Protein AF-A0A951UP94-F1 (afdb_monomer)

Organism: NCBI:txid904376

Structure (mmCIF, N/CA/C/O backbone):
data_AF-A0A951UP94-F1
#
_entry.id   AF-A0A951UP94-F1
#
loop_
_atom_site.group_PDB
_atom_site.id
_atom_site.type_symbol
_atom_site.label_atom_id
_atom_site.label_alt_id
_atom_site.label_comp_id
_atom_site.label_asym_id
_atom_site.label_entity_id
_atom_site.label_seq_id
_atom_site.pdbx_PDB_ins_code
_atom_site.Cartn_x
_atom_site.Cartn_y
_atom_site.Cartn_z
_atom_site.occupancy
_atom_site.B_iso_or_equiv
_atom_site.auth_seq_id
_atom_site.auth_comp_id
_atom_site.auth_asym_id
_atom_site.auth_atom_id
_atom_site.pdbx_PDB_model_num
ATOM 1 N N . MET A 1 1 ? -0.120 -4.584 27.293 1.00 45.03 1 MET A N 1
ATOM 2 C CA . MET A 1 1 ? 0.323 -5.373 26.124 1.00 45.03 1 MET A CA 1
ATOM 3 C C . MET A 1 1 ? -0.948 -5.695 25.356 1.00 45.03 1 MET A C 1
ATOM 5 O O . MET A 1 1 ? -1.682 -6.545 25.819 1.00 45.03 1 MET A O 1
ATOM 9 N N . THR A 1 2 ? -1.436 -4.953 24.370 1.00 37.81 2 THR A N 1
ATOM 10 C CA . THR A 1 2 ? -0.859 -4.251 23.204 1.00 37.81 2 THR A CA 1
ATOM 11 C C . THR A 1 2 ? -2.048 -3.390 22.716 1.00 37.81 2 THR A C 1
ATOM 13 O O . THR A 1 2 ? -3.171 -3.863 22.771 1.00 37.81 2 THR A O 1
ATOM 16 N N . ALA A 1 3 ? -1.995 -2.124 22.323 1.00 43.44 3 ALA A N 1
ATOM 17 C CA . ALA A 1 3 ? -1.169 -1.517 21.300 1.00 43.44 3 ALA A CA 1
ATOM 18 C C . ALA A 1 3 ? -1.463 -0.003 21.320 1.00 43.44 3 ALA A C 1
ATOM 20 O O . ALA A 1 3 ? -2.296 0.500 20.576 1.00 43.44 3 ALA A O 1
ATOM 21 N N . ARG A 1 4 ? -0.786 0.739 22.197 1.00 53.28 4 ARG A N 1
ATOM 22 C CA . ARG A 1 4 ? -0.686 2.200 22.083 1.00 53.28 4 ARG A CA 1
ATOM 23 C C . ARG A 1 4 ? 0.783 2.534 21.885 1.00 53.28 4 ARG A C 1
ATOM 25 O O . ARG A 1 4 ? 1.411 3.159 22.731 1.00 53.28 4 ARG A O 1
ATOM 32 N N . LYS A 1 5 ? 1.381 1.988 20.819 1.00 48.47 5 LYS A N 1
ATOM 33 C CA . LYS A 1 5 ? 2.746 2.366 20.463 1.00 48.47 5 LYS A CA 1
ATOM 34 C C . LYS A 1 5 ? 2.659 3.685 19.712 1.00 48.47 5 LYS A C 1
ATOM 36 O O . LYS A 1 5 ? 2.406 3.729 18.517 1.00 48.47 5 LYS A O 1
ATOM 41 N N . GLN A 1 6 ? 2.769 4.728 20.523 1.00 42.66 6 GLN A N 1
ATOM 42 C CA . GLN A 1 6 ? 3.048 6.107 20.180 1.00 42.66 6 GLN A CA 1
ATOM 43 C C . GLN A 1 6 ? 3.915 6.228 18.919 1.00 42.66 6 GLN A C 1
ATOM 45 O O . GLN A 1 6 ? 4.922 5.533 18.776 1.00 42.66 6 GLN A O 1
ATOM 50 N N . MET A 1 7 ? 3.493 7.156 18.063 1.00 45.50 7 MET A N 1
ATOM 51 C CA . MET A 1 7 ? 4.145 7.693 16.869 1.00 45.50 7 MET A CA 1
ATOM 52 C C . MET A 1 7 ? 5.577 8.176 17.153 1.00 45.50 7 MET A C 1
ATOM 54 O O . MET A 1 7 ? 5.816 9.367 17.336 1.00 45.50 7 MET A O 1
ATOM 58 N N . ALA A 1 8 ? 6.535 7.259 17.212 1.00 41.84 8 ALA A N 1
ATOM 59 C CA . ALA A 1 8 ? 7.939 7.590 17.404 1.00 41.84 8 ALA A CA 1
ATOM 60 C C . ALA A 1 8 ? 8.808 6.672 16.550 1.00 41.84 8 ALA A C 1
ATOM 62 O O . ALA A 1 8 ? 9.279 5.639 17.021 1.00 41.84 8 ALA A O 1
ATOM 63 N N . LEU A 1 9 ? 9.012 7.065 15.295 1.00 44.88 9 LEU A N 1
ATOM 64 C CA . LEU A 1 9 ? 10.144 6.616 14.496 1.00 44.88 9 LEU A CA 1
ATOM 65 C C . LEU A 1 9 ? 10.643 7.807 13.670 1.00 44.88 9 LEU A C 1
ATOM 67 O O . LEU A 1 9 ? 10.199 8.072 12.548 1.00 44.88 9 LEU A O 1
ATOM 71 N N . GLU A 1 10 ? 11.549 8.556 14.295 1.00 38.97 10 GLU A N 1
ATOM 72 C CA . GLU A 1 10 ? 12.435 9.502 13.629 1.00 38.97 10 GLU A CA 1
ATOM 73 C C . GLU A 1 10 ? 13.219 8.740 12.547 1.00 38.97 10 GLU A C 1
ATOM 75 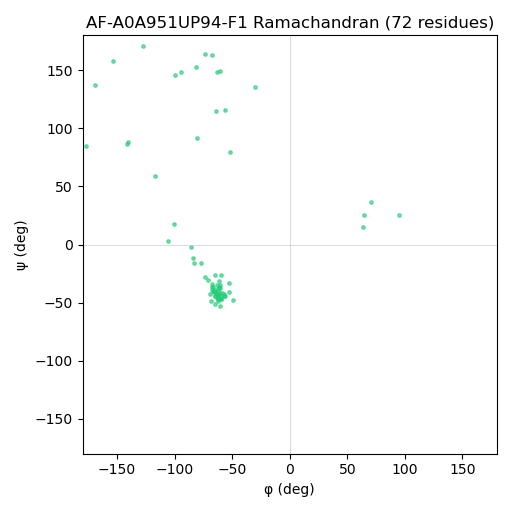O O . GLU A 1 10 ? 13.949 7.796 12.844 1.00 38.97 10 GLU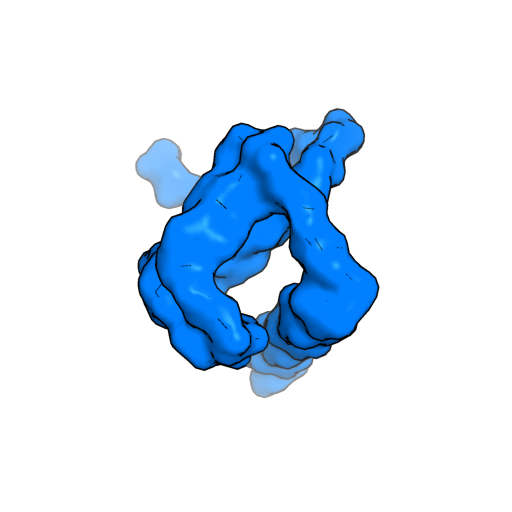 A O 1
ATOM 80 N N . GLY A 1 11 ? 13.002 9.106 11.278 1.00 52.72 11 GLY A N 1
ATOM 81 C CA . GLY A 1 11 ? 13.667 8.493 10.120 1.00 52.72 11 GLY A CA 1
ATOM 82 C C . GLY A 1 11 ? 12.910 7.358 9.414 1.00 52.72 11 GLY A C 1
ATOM 83 O O . GLY A 1 11 ? 13.544 6.518 8.782 1.00 52.72 11 GLY A O 1
ATOM 84 N N . THR A 1 12 ? 11.577 7.308 9.491 1.00 55.47 12 THR A N 1
ATOM 85 C CA . THR A 1 12 ? 10.760 6.247 8.867 1.00 55.47 12 THR A CA 1
ATOM 86 C C . THR A 1 12 ? 10.848 6.240 7.342 1.00 55.47 12 THR A C 1
ATOM 88 O O . THR A 1 12 ? 10.378 7.148 6.647 1.00 55.47 12 THR A O 1
ATOM 91 N N . GLU A 1 13 ? 11.412 5.167 6.792 1.00 82.25 13 GLU A N 1
ATOM 92 C CA . GLU A 1 13 ? 11.379 4.910 5.356 1.00 82.25 13 GLU A CA 1
ATOM 93 C C . GLU A 1 13 ? 9.936 4.776 4.859 1.00 82.25 13 GLU A C 1
ATOM 95 O O . GLU A 1 13 ? 9.042 4.300 5.558 1.00 82.25 13 GLU A O 1
ATOM 100 N N . ILE A 1 14 ? 9.701 5.162 3.603 1.00 90.19 14 ILE A N 1
ATOM 101 C CA . ILE A 1 14 ? 8.358 5.183 3.008 1.00 90.19 14 ILE A CA 1
ATOM 102 C C . ILE A 1 14 ? 7.603 3.847 3.139 1.00 90.19 14 ILE A C 1
ATOM 104 O O . ILE A 1 14 ? 6.387 3.841 3.313 1.00 90.19 14 ILE A O 1
ATOM 108 N N . GLY A 1 15 ? 8.319 2.720 3.110 1.00 93.38 15 GLY A N 1
ATOM 109 C CA . GLY A 1 15 ? 7.739 1.390 3.291 1.00 93.38 15 GLY A CA 1
ATOM 110 C C . GLY A 1 15 ? 7.082 1.181 4.654 1.00 93.38 15 GLY A C 1
ATOM 111 O O . GLY A 1 15 ? 6.012 0.579 4.737 1.00 93.38 15 GLY A O 1
ATOM 112 N N . GLU A 1 16 ? 7.678 1.721 5.716 1.00 93.31 16 GLU A N 1
ATOM 113 C CA . GLU A 1 16 ? 7.137 1.625 7.075 1.00 93.31 16 GLU A CA 1
ATOM 114 C C . GLU A 1 16 ? 5.864 2.460 7.203 1.00 93.31 16 GLU A C 1
ATOM 116 O O . GLU A 1 16 ? 4.850 1.954 7.674 1.00 93.31 16 GLU A O 1
ATOM 121 N N . ARG A 1 17 ? 5.855 3.675 6.643 1.00 92.94 17 ARG A N 1
ATOM 122 C CA . ARG A 1 17 ? 4.661 4.540 6.614 1.00 92.94 17 ARG A CA 1
ATOM 123 C C . ARG A 1 17 ? 3.488 3.899 5.867 1.00 92.94 17 ARG A C 1
ATOM 125 O O . ARG A 1 17 ? 2.338 4.038 6.276 1.00 92.94 17 ARG A O 1
ATOM 132 N N . ILE A 1 18 ? 3.763 3.181 4.776 1.00 95.12 18 ILE A N 1
ATOM 133 C CA . ILE A 1 18 ? 2.737 2.434 4.029 1.00 95.12 18 ILE A CA 1
ATOM 134 C C . ILE A 1 18 ? 2.166 1.305 4.888 1.00 95.12 18 ILE A C 1
ATOM 136 O O . ILE A 1 18 ? 0.947 1.133 4.945 1.00 95.12 18 ILE A O 1
ATOM 140 N N . ARG A 1 19 ? 3.034 0.564 5.584 1.00 95.56 19 ARG A N 1
ATOM 141 C CA . ARG A 1 19 ? 2.630 -0.513 6.492 1.00 95.56 19 ARG A CA 1
ATOM 142 C C . ARG A 1 19 ? 1.786 0.012 7.653 1.00 95.56 19 ARG A C 1
ATOM 144 O O . ARG A 1 19 ? 0.766 -0.593 7.969 1.00 95.56 19 ARG A O 1
ATOM 151 N N . GLU A 1 20 ? 2.178 1.128 8.256 1.00 94.31 20 GLU A N 1
ATOM 152 C CA . GLU A 1 20 ? 1.433 1.777 9.339 1.00 94.31 20 GLU A CA 1
ATOM 153 C C . GLU A 1 20 ? 0.048 2.228 8.874 1.00 94.31 20 GLU A C 1
ATOM 155 O O . GLU A 1 20 ? -0.949 1.877 9.502 1.00 94.31 20 GLU A O 1
ATOM 160 N N . LEU A 1 21 ? -0.041 2.914 7.727 1.00 94.38 21 LEU A N 1
ATOM 161 C CA . LEU A 1 21 ? -1.324 3.301 7.132 1.00 94.38 21 LEU A CA 1
ATOM 162 C C . LEU A 1 21 ? -2.218 2.079 6.890 1.00 94.38 21 LEU A C 1
ATOM 164 O O . LEU A 1 21 ? -3.410 2.100 7.192 1.00 94.38 21 LEU A O 1
ATOM 168 N N . ARG A 1 22 ? -1.643 0.999 6.354 1.00 96.38 22 ARG A N 1
ATOM 169 C CA . ARG A 1 22 ? -2.366 -0.249 6.107 1.00 96.38 22 ARG A CA 1
ATOM 170 C C . ARG A 1 22 ? -2.935 -0.841 7.394 1.00 96.38 22 ARG A C 1
ATOM 172 O O . ARG A 1 22 ? -4.095 -1.248 7.416 1.00 96.38 22 ARG A O 1
ATOM 179 N N . GLN A 1 23 ? -2.113 -0.906 8.438 1.00 95.38 23 GLN A N 1
ATOM 180 C CA . GLN A 1 23 ? -2.493 -1.443 9.743 1.00 95.38 23 GLN A CA 1
ATOM 181 C C . GLN A 1 23 ? -3.557 -0.577 10.419 1.00 95.38 23 GLN A C 1
ATOM 183 O O . GLN A 1 23 ? -4.522 -1.127 10.942 1.00 95.38 23 GLN A O 1
ATOM 188 N N . ALA A 1 24 ? -3.438 0.750 10.340 1.00 92.38 24 ALA A N 1
ATOM 189 C CA . ALA A 1 24 ? -4.434 1.685 10.863 1.00 92.38 24 ALA A CA 1
ATOM 190 C C . ALA A 1 24 ? -5.807 1.523 10.185 1.00 92.38 24 ALA A C 1
ATOM 192 O O . ALA A 1 24 ? -6.840 1.687 10.822 1.00 92.38 24 ALA A O 1
ATOM 193 N N . LEU A 1 25 ? -5.826 1.132 8.907 1.00 92.00 25 LEU A N 1
ATOM 194 C CA . LEU A 1 25 ? -7.050 0.827 8.160 1.00 92.00 25 LEU A CA 1
ATOM 195 C C . LEU A 1 25 ? -7.547 -0.619 8.337 1.00 92.00 25 LEU A C 1
ATOM 197 O O . LEU A 1 25 ? -8.557 -0.983 7.735 1.00 92.00 25 LEU A O 1
ATOM 201 N N . GLY A 1 26 ? -6.837 -1.462 9.095 1.00 95.44 26 GLY A N 1
ATOM 202 C CA . GLY A 1 26 ? -7.175 -2.878 9.268 1.00 95.44 26 GLY A CA 1
ATOM 203 C C . GLY A 1 26 ? -7.082 -3.708 7.981 1.00 95.44 26 GLY A C 1
ATOM 204 O O . GLY A 1 26 ? -7.779 -4.711 7.850 1.00 95.44 26 GLY A O 1
ATOM 205 N N . LEU A 1 27 ? -6.258 -3.291 7.012 1.00 96.56 27 LEU A N 1
ATOM 206 C CA . LEU A 1 27 ? -6.174 -3.930 5.696 1.00 96.56 27 LEU A CA 1
ATOM 207 C C . LEU A 1 27 ? -5.050 -4.978 5.614 1.00 96.56 27 LEU A C 1
ATOM 209 O O . LEU A 1 27 ? -3.961 -4.845 6.183 1.00 96.56 27 LEU A O 1
ATOM 213 N N . THR A 1 28 ? -5.281 -6.003 4.802 1.00 98.12 28 THR A N 1
ATOM 214 C CA . THR A 1 28 ? -4.230 -6.871 4.247 1.00 98.12 28 THR A CA 1
ATOM 215 C C . THR A 1 28 ? -3.450 -6.140 3.150 1.00 98.12 28 THR A C 1
ATOM 217 O O . THR A 1 28 ? -3.879 -5.094 2.647 1.00 98.12 28 THR A O 1
ATOM 220 N N . GLN A 1 29 ? -2.271 -6.650 2.780 1.00 98.06 29 GLN A N 1
ATOM 221 C CA . GLN A 1 29 ? -1.475 -6.052 1.699 1.00 98.06 29 GLN A CA 1
ATOM 222 C C . GLN A 1 29 ? -2.224 -6.132 0.361 1.00 98.06 29 GLN A C 1
ATOM 224 O O . GLN A 1 29 ? -2.173 -5.191 -0.427 1.00 98.06 29 GLN A O 1
ATOM 229 N N . GLU A 1 30 ? -2.979 -7.206 0.138 1.00 98.12 30 GLU A N 1
ATOM 230 C CA . GLU A 1 30 ? -3.851 -7.434 -1.013 1.00 98.12 30 GLU A CA 1
ATOM 231 C C . GLU A 1 30 ? -4.977 -6.402 -1.075 1.00 98.12 30 GLU A C 1
ATOM 233 O O . GLU A 1 30 ? -5.218 -5.809 -2.126 1.00 98.12 30 GLU A O 1
ATOM 238 N N . GLN A 1 31 ? -5.641 -6.136 0.053 1.00 97.94 31 GLN A N 1
ATOM 239 C CA . GLN A 1 31 ? -6.704 -5.130 0.119 1.00 97.94 31 GLN A CA 1
ATOM 240 C C . GLN A 1 31 ? -6.165 -3.714 -0.099 1.00 97.94 31 GLN A C 1
ATOM 242 O O . GLN A 1 31 ? -6.792 -2.920 -0.806 1.00 97.94 31 GLN A O 1
ATOM 247 N N . LEU A 1 32 ? -4.995 -3.389 0.463 1.00 97.69 32 LEU A N 1
ATOM 248 C CA . LEU A 1 32 ? -4.341 -2.112 0.183 1.00 97.69 32 LEU A CA 1
ATOM 249 C C . LEU A 1 32 ? -3.973 -2.000 -1.302 1.00 97.69 32 LEU A C 1
ATOM 251 O O . LEU A 1 32 ? -4.239 -0.972 -1.922 1.00 97.69 32 LEU A O 1
ATOM 255 N N . ALA A 1 33 ? -3.413 -3.059 -1.887 1.00 97.62 33 ALA A N 1
ATOM 256 C CA . ALA A 1 33 ? -3.047 -3.102 -3.298 1.00 97.62 33 ALA A CA 1
ATOM 257 C C . ALA A 1 33 ? -4.267 -2.874 -4.203 1.00 97.62 33 ALA A C 1
ATOM 259 O O . ALA A 1 33 ? -4.233 -1.996 -5.069 1.00 97.62 33 ALA A O 1
ATOM 260 N N . ALA A 1 34 ? -5.377 -3.568 -3.930 1.00 97.50 34 ALA A N 1
ATOM 261 C CA . ALA A 1 34 ? -6.643 -3.384 -4.633 1.00 97.50 34 ALA A CA 1
ATOM 262 C C . ALA A 1 34 ? -7.143 -1.933 -4.546 1.00 97.50 34 ALA A C 1
ATOM 264 O O . ALA A 1 34 ? -7.553 -1.355 -5.551 1.00 97.50 34 ALA A O 1
ATOM 265 N N . ARG A 1 35 ? -7.045 -1.299 -3.370 1.00 95.31 35 ARG A N 1
ATOM 266 C CA . ARG A 1 35 ? -7.485 0.091 -3.166 1.00 95.31 35 ARG A CA 1
ATOM 267 C C . ARG A 1 35 ? -6.587 1.122 -3.851 1.00 95.31 35 ARG A C 1
ATOM 269 O O . ARG A 1 35 ? -7.075 2.168 -4.271 1.00 95.31 35 ARG A O 1
ATOM 276 N N . LEU A 1 36 ? -5.294 0.832 -3.981 1.00 95.69 36 LEU A N 1
ATOM 277 C CA . LEU A 1 36 ? -4.331 1.672 -4.701 1.00 95.69 36 LEU A CA 1
ATOM 278 C C . LEU A 1 36 ? -4.322 1.402 -6.219 1.00 95.69 36 LEU A C 1
ATOM 280 O O . LEU A 1 36 ? -3.762 2.196 -6.984 1.00 95.69 36 LEU A O 1
ATOM 284 N N . GLY A 1 37 ? -4.968 0.323 -6.672 1.00 96.50 37 GLY A N 1
ATOM 285 C CA . GLY A 1 37 ? -4.973 -0.110 -8.070 1.00 96.50 37 GLY A CA 1
ATOM 286 C C . GLY A 1 37 ? -3.619 -0.661 -8.523 1.00 96.50 37 GLY A C 1
ATOM 287 O O . GLY A 1 37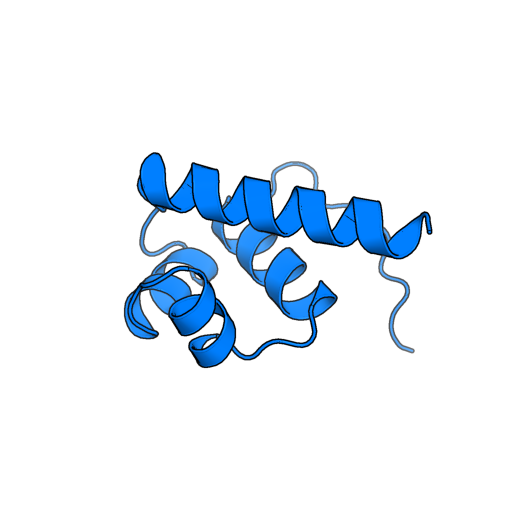 ? -3.191 -0.389 -9.641 1.00 96.50 37 GLY A O 1
ATOM 288 N N . VAL A 1 38 ? -2.918 -1.374 -7.640 1.00 97.06 38 VAL A N 1
ATOM 289 C CA . VAL A 1 38 ? -1.637 -2.043 -7.921 1.00 97.06 38 VAL A CA 1
ATOM 290 C C . VAL A 1 38 ? -1.709 -3.515 -7.516 1.00 97.06 38 VAL A C 1
ATOM 292 O O . VAL A 1 38 ? -2.662 -3.953 -6.880 1.00 97.06 38 VAL A O 1
ATOM 295 N N . SER A 1 39 ? -0.698 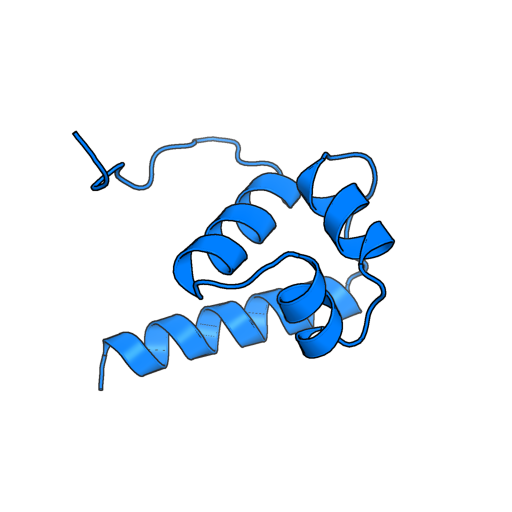-4.303 -7.877 1.00 98.00 39 SER A N 1
ATOM 296 C CA . SER A 1 39 ? -0.626 -5.714 -7.488 1.00 98.00 39 SER A CA 1
ATOM 297 C C . SER A 1 39 ? -0.089 -5.897 -6.063 1.00 98.00 39 SER A C 1
ATOM 299 O O . SER A 1 39 ? 0.724 -5.100 -5.589 1.00 98.00 39 SER A O 1
ATOM 301 N N . PHE A 1 40 ? -0.478 -6.985 -5.393 1.00 97.75 40 PHE A N 1
ATOM 302 C CA . PHE A 1 40 ? 0.057 -7.359 -4.075 1.00 97.75 40 PHE A CA 1
ATOM 303 C C . PHE A 1 40 ? 1.600 -7.338 -4.004 1.00 97.75 40 PHE A C 1
ATOM 305 O O . PHE A 1 40 ? 2.132 -6.679 -3.107 1.00 97.75 40 PHE A O 1
ATOM 312 N N . PRO A 1 41 ? 2.355 -7.937 -4.961 1.00 98.12 41 PRO A N 1
ATOM 313 C CA . PRO A 1 41 ? 3.818 -7.913 -4.911 1.00 98.12 41 PRO A CA 1
ATOM 314 C C . PRO A 1 41 ? 4.399 -6.498 -4.926 1.00 98.12 41 PRO A C 1
ATOM 316 O O . PRO A 1 41 ? 5.498 -6.274 -4.425 1.00 98.12 41 PRO A O 1
ATOM 319 N N . THR A 1 42 ? 3.673 -5.534 -5.496 1.00 96.94 42 THR A N 1
ATOM 320 C CA . THR A 1 42 ? 4.085 -4.129 -5.530 1.00 96.94 42 THR A CA 1
ATOM 321 C C . THR A 1 42 ? 4.045 -3.519 -4.131 1.00 96.94 42 THR A C 1
ATOM 323 O O . THR A 1 42 ? 5.052 -2.968 -3.690 1.00 96.94 42 THR A O 1
ATOM 326 N N . VAL A 1 43 ? 2.942 -3.705 -3.400 1.00 97.69 43 VAL A N 1
ATOM 327 C CA . VAL A 1 43 ? 2.825 -3.277 -1.994 1.00 97.69 43 VAL A CA 1
ATOM 328 C C . VAL A 1 43 ? 3.835 -4.013 -1.112 1.00 97.69 43 VAL A C 1
ATOM 330 O O . VAL A 1 43 ? 4.524 -3.375 -0.319 1.00 97.69 43 VAL A O 1
ATOM 333 N N . ASN A 1 44 ? 4.003 -5.325 -1.302 1.00 97.06 44 ASN A N 1
ATOM 334 C CA . ASN A 1 44 ? 4.983 -6.112 -0.552 1.00 97.06 44 ASN A CA 1
ATOM 335 C C . ASN A 1 44 ? 6.423 -5.596 -0.744 1.00 97.06 44 ASN A C 1
ATOM 337 O O . ASN A 1 44 ? 7.176 -5.490 0.223 1.00 97.06 44 ASN A O 1
ATOM 341 N N . ARG A 1 45 ? 6.818 -5.226 -1.972 1.00 96.31 45 ARG A N 1
ATOM 342 C CA . ARG A 1 45 ? 8.141 -4.625 -2.224 1.00 96.31 45 ARG A CA 1
ATOM 343 C C . ARG A 1 45 ? 8.292 -3.249 -1.582 1.00 96.31 45 ARG A C 1
ATOM 345 O O . ARG A 1 45 ? 9.383 -2.944 -1.110 1.00 96.31 45 ARG A O 1
ATOM 352 N N . TRP A 1 46 ? 7.236 -2.435 -1.562 1.00 96.38 46 TRP A N 1
ATOM 353 C CA . TRP A 1 46 ? 7.271 -1.130 -0.900 1.00 96.38 46 TRP A CA 1
ATOM 354 C C . TRP A 1 46 ? 7.456 -1.270 0.608 1.00 96.38 46 TRP A C 1
ATOM 356 O O . TRP A 1 46 ? 8.382 -0.686 1.161 1.00 96.38 46 TRP A O 1
ATOM 366 N N . GLU A 1 47 ? 6.637 -2.094 1.265 1.00 95.81 47 GLU A N 1
ATOM 367 C CA . GLU A 1 47 ? 6.702 -2.290 2.719 1.00 95.81 47 GLU A CA 1
ATOM 368 C C . GLU A 1 47 ? 8.013 -2.933 3.190 1.00 95.81 47 GLU A C 1
ATOM 370 O O . GLU A 1 47 ? 8.432 -2.708 4.323 1.00 95.81 47 GLU A O 1
ATOM 375 N N . ASN A 1 48 ? 8.673 -3.712 2.329 1.00 93.56 48 ASN A N 1
ATOM 376 C CA . ASN A 1 48 ? 9.960 -4.351 2.620 1.00 93.56 48 ASN A CA 1
ATOM 377 C C . ASN A 1 48 ? 11.162 -3.617 2.009 1.00 93.56 48 ASN A C 1
ATOM 379 O O . ASN A 1 48 ? 12.237 -4.197 1.902 1.00 93.56 48 ASN A O 1
ATOM 383 N N . LYS A 1 49 ? 11.000 -2.346 1.611 1.00 92.62 49 LYS A N 1
ATOM 384 C CA . LYS A 1 49 ? 12.104 -1.463 1.176 1.00 92.62 49 LYS A CA 1
ATOM 385 C C . LYS A 1 49 ? 12.829 -1.936 -0.098 1.00 92.62 49 LYS A C 1
ATOM 387 O O . LYS A 1 49 ? 13.882 -1.418 -0.448 1.00 92.62 49 LYS A O 1
ATOM 392 N N . HIS A 1 50 ? 12.241 -2.873 -0.840 1.00 92.00 50 HIS A N 1
ATOM 393 C CA .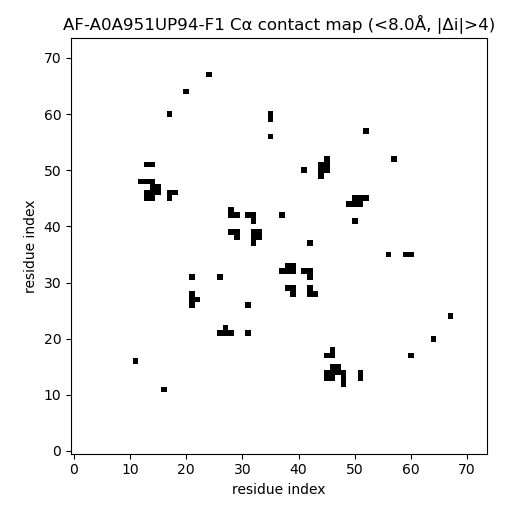 HIS A 1 50 ? 12.775 -3.380 -2.108 1.00 92.00 50 HIS A CA 1
ATOM 394 C C . HIS A 1 50 ? 12.428 -2.489 -3.307 1.00 92.00 50 HIS A C 1
ATOM 396 O O . HIS A 1 50 ? 13.009 -2.638 -4.378 1.00 92.00 50 HIS A O 1
ATOM 402 N N . ALA A 1 51 ? 11.459 -1.584 -3.159 1.00 92.25 51 ALA A N 1
ATOM 403 C CA . ALA A 1 51 ? 11.120 -0.579 -4.160 1.00 92.25 51 ALA A CA 1
ATOM 404 C C . ALA A 1 51 ? 10.489 0.647 -3.493 1.00 92.25 51 ALA A C 1
ATOM 406 O O . ALA A 1 51 ? 9.906 0.544 -2.416 1.00 92.25 51 ALA A O 1
ATOM 407 N N . LYS A 1 52 ? 10.540 1.797 -4.167 1.00 93.25 52 LYS A N 1
ATOM 408 C CA . LYS A 1 52 ? 9.786 2.993 -3.768 1.00 93.25 52 LYS A CA 1
ATOM 409 C C . LYS A 1 52 ? 8.515 3.119 -4.621 1.00 93.25 52 LYS A C 1
ATOM 411 O O . LYS A 1 52 ? 8.545 2.729 -5.793 1.00 93.25 52 LYS A O 1
ATOM 416 N N . PRO A 1 53 ? 7.400 3.632 -4.075 1.00 94.25 53 PRO A N 1
ATOM 417 C CA . PRO A 1 53 ? 6.233 3.955 -4.886 1.00 94.25 53 PRO A CA 1
ATOM 418 C C . PRO A 1 53 ? 6.563 5.050 -5.905 1.00 94.25 53 PRO A C 1
ATOM 420 O O . PRO A 1 53 ? 7.390 5.924 -5.648 1.00 94.25 53 PRO A O 1
ATOM 423 N N . SER A 1 54 ? 5.904 5.013 -7.064 1.00 95.00 54 SER A N 1
ATOM 424 C CA . SER A 1 54 ? 5.969 6.114 -8.028 1.00 95.00 54 SER A CA 1
ATOM 425 C C . SER A 1 54 ? 5.275 7.367 -7.471 1.00 95.00 54 SER A C 1
ATOM 427 O O . SER A 1 54 ? 4.459 7.243 -6.553 1.00 95.00 54 SER A O 1
ATOM 429 N N . PRO A 1 55 ? 5.510 8.563 -8.043 1.00 94.88 55 PRO A N 1
ATOM 430 C CA . PRO A 1 55 ? 4.800 9.778 -7.633 1.00 94.88 55 PRO A CA 1
ATOM 431 C C . PRO A 1 55 ? 3.269 9.624 -7.645 1.00 94.88 55 PRO A C 1
ATOM 433 O O . PRO A 1 55 ? 2.602 10.007 -6.691 1.00 94.88 55 PRO A O 1
ATOM 436 N N . LEU A 1 56 ? 2.717 8.955 -8.664 1.00 93.75 56 LEU A N 1
ATOM 437 C CA . LEU A 1 56 ? 1.280 8.674 -8.748 1.00 93.75 56 LEU A CA 1
ATOM 438 C C . LEU A 1 56 ? 0.795 7.732 -7.633 1.00 93.75 56 LEU A C 1
ATOM 440 O O . LEU A 1 56 ? -0.297 7.897 -7.093 1.00 93.75 56 LEU A O 1
ATOM 444 N N . ALA A 1 57 ? 1.587 6.716 -7.285 1.00 94.56 57 ALA A N 1
ATOM 445 C CA . ALA A 1 57 ? 1.250 5.827 -6.177 1.00 94.56 57 ALA A CA 1
ATOM 446 C C . ALA A 1 57 ? 1.317 6.565 -4.831 1.00 94.56 57 ALA A C 1
ATOM 448 O O . ALA A 1 57 ? 0.444 6.364 -3.987 1.00 94.56 57 ALA A O 1
ATOM 449 N N . MET A 1 58 ? 2.304 7.448 -4.658 1.00 95.69 58 MET A N 1
ATOM 450 C CA . MET A 1 58 ? 2.429 8.310 -3.482 1.00 95.69 58 MET A CA 1
ATOM 451 C C . MET A 1 58 ? 1.217 9.219 -3.303 1.00 95.69 58 MET A C 1
ATOM 453 O O . MET A 1 58 ? 0.664 9.269 -2.208 1.00 95.69 58 MET A O 1
ATOM 457 N N . GLU A 1 59 ? 0.737 9.852 -4.372 1.00 95.19 59 GLU A N 1
ATOM 458 C CA . GLU A 1 59 ? -0.465 10.691 -4.326 1.00 95.19 59 GLU A CA 1
ATOM 459 C C . GLU A 1 59 ? -1.689 9.908 -3.821 1.00 95.19 59 GLU A C 1
ATOM 461 O O . GLU A 1 59 ? -2.422 10.370 -2.943 1.00 95.19 59 GLU A O 1
ATOM 466 N N . LYS A 1 60 ? -1.882 8.674 -4.306 1.00 95.12 60 LYS A N 1
ATOM 467 C CA . LYS A 1 60 ? -2.973 7.799 -3.844 1.00 95.12 60 LYS A CA 1
ATOM 468 C C . LYS A 1 60 ? -2.826 7.403 -2.373 1.00 95.12 60 LYS A C 1
ATOM 470 O O . LYS A 1 60 ? -3.825 7.371 -1.652 1.00 95.12 60 LYS A O 1
ATOM 475 N N . ILE A 1 61 ? -1.606 7.101 -1.928 1.00 95.38 61 ILE A N 1
ATOM 476 C CA . ILE A 1 61 ? -1.303 6.764 -0.529 1.00 95.38 61 ILE A CA 1
ATOM 477 C C . ILE A 1 61 ? -1.619 7.959 0.380 1.00 95.38 61 ILE A C 1
ATOM 479 O O . ILE A 1 61 ? -2.310 7.805 1.387 1.00 95.38 61 ILE A O 1
ATOM 483 N N . GLU A 1 62 ? -1.190 9.162 0.004 1.00 94.06 62 GLU A N 1
ATOM 484 C CA . GLU A 1 62 ? -1.469 10.388 0.756 1.00 94.06 62 GLU A CA 1
ATOM 485 C C . GLU A 1 62 ? -2.959 10.730 0.784 1.00 94.06 62 GLU A C 1
ATOM 487 O O . GLU A 1 62 ? -3.490 11.116 1.828 1.00 94.06 62 GLU A O 1
ATOM 492 N N . ALA A 1 63 ? -3.664 10.561 -0.336 1.00 93.75 63 ALA A N 1
ATOM 493 C CA . ALA A 1 63 ? -5.109 10.745 -0.395 1.00 93.75 63 ALA A CA 1
ATOM 494 C C . ALA A 1 63 ? -5.841 9.770 0.540 1.00 93.75 63 ALA A C 1
ATOM 496 O O . ALA A 1 63 ? -6.787 10.162 1.229 1.00 93.75 63 ALA A O 1
ATOM 497 N N . LEU A 1 64 ? -5.392 8.514 0.608 1.00 92.62 64 LEU A N 1
ATOM 498 C CA . LEU A 1 64 ? -5.946 7.514 1.515 1.00 92.62 64 LEU A CA 1
ATOM 499 C C . LEU A 1 64 ? -5.697 7.885 2.986 1.00 92.62 64 LEU A C 1
ATOM 501 O O . LEU A 1 64 ? -6.635 7.844 3.781 1.00 92.62 64 LEU A O 1
ATOM 505 N N . ALA A 1 65 ? -4.484 8.327 3.327 1.00 91.75 65 ALA A N 1
ATOM 506 C CA . ALA A 1 65 ? -4.146 8.797 4.672 1.00 91.75 65 ALA A CA 1
ATOM 507 C C . ALA A 1 65 ? -4.981 10.020 5.093 1.00 91.75 65 ALA A C 1
ATOM 509 O O . ALA A 1 65 ? -5.525 10.061 6.193 1.00 91.75 65 ALA A O 1
ATOM 510 N N . LYS A 1 66 ? -5.175 10.996 4.195 1.00 91.44 66 LYS A N 1
ATOM 511 C CA . LYS A 1 66 ? -6.033 12.167 4.457 1.00 91.44 66 LYS A CA 1
ATOM 512 C C . LYS A 1 66 ? -7.487 11.774 4.724 1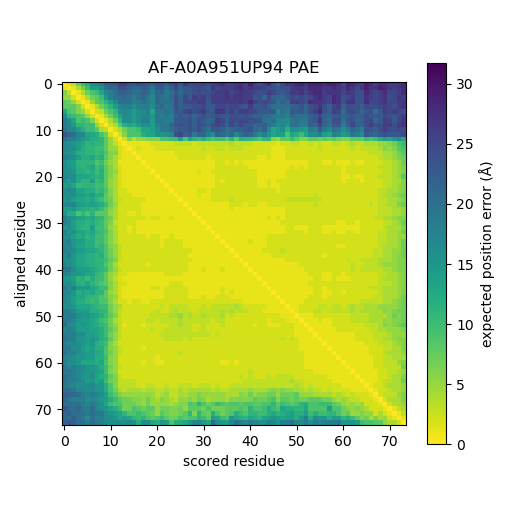.00 91.44 66 LYS A C 1
ATOM 514 O O . LYS A 1 66 ? -8.148 12.411 5.540 1.00 91.44 66 LYS A O 1
ATOM 519 N N . ARG A 1 67 ? -8.005 10.747 4.040 1.00 89.75 67 ARG A N 1
ATOM 520 C CA . ARG A 1 67 ? -9.373 10.246 4.263 1.00 89.75 67 ARG A CA 1
ATOM 521 C C . ARG A 1 67 ? -9.533 9.588 5.630 1.00 89.75 67 ARG A C 1
ATOM 523 O O . ARG A 1 67 ? -10.587 9.770 6.225 1.00 89.75 67 ARG A O 1
ATOM 530 N N . LEU A 1 68 ? -8.511 8.878 6.115 1.00 85.00 68 LEU A N 1
ATOM 531 C CA . LEU A 1 68 ? -8.514 8.293 7.457 1.00 85.00 68 LEU A CA 1
ATOM 532 C C . LEU A 1 68 ? -8.652 9.382 8.530 1.00 85.00 68 LEU A C 1
ATOM 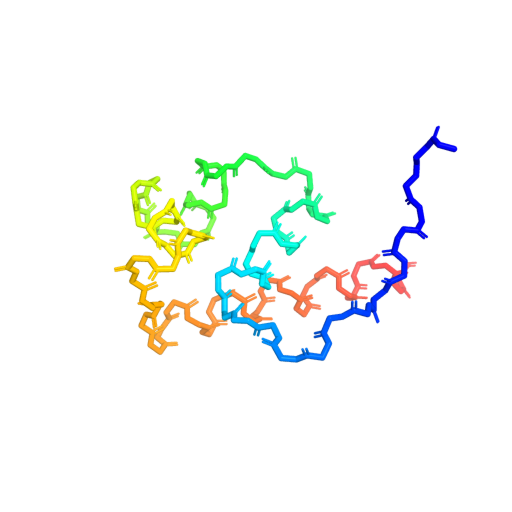534 O O . LEU A 1 68 ? -9.604 9.34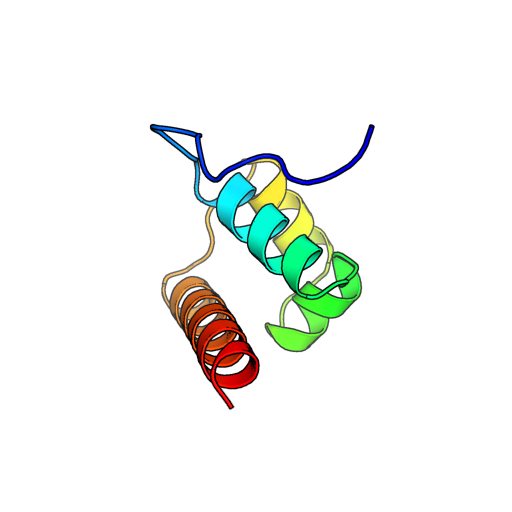9 9.299 1.00 85.00 68 LEU A O 1
ATOM 538 N N . HIS A 1 69 ? -7.798 10.411 8.493 1.00 81.94 69 HIS A N 1
ATOM 539 C CA . HIS A 1 69 ? -7.865 11.506 9.468 1.00 81.94 69 HIS A CA 1
ATOM 540 C C . HIS A 1 69 ? -9.200 12.260 9.443 1.00 81.94 69 HIS A C 1
ATOM 542 O O . HIS A 1 69 ? -9.673 12.694 10.482 1.00 81.94 69 HIS A O 1
ATOM 548 N N . LYS A 1 70 ? -9.831 12.428 8.273 1.00 77.88 70 LYS A N 1
ATOM 549 C CA . LYS A 1 70 ? -11.163 13.053 8.201 1.00 77.88 70 LYS A CA 1
ATOM 550 C C . LYS A 1 70 ? -12.256 12.190 8.834 1.00 77.88 70 LYS A C 1
ATOM 552 O O . LYS A 1 70 ? -13.194 12.747 9.382 1.00 77.88 70 LYS A O 1
ATOM 557 N N . ALA A 1 71 ? -12.151 10.865 8.729 1.00 74.25 71 ALA A N 1
ATOM 558 C CA . ALA A 1 71 ? -13.132 9.942 9.292 1.00 74.25 71 ALA A CA 1
ATOM 559 C C . ALA A 1 71 ? -13.040 9.837 10.823 1.00 74.25 71 ALA A C 1
ATOM 561 O O . ALA A 1 71 ? -14.048 9.573 11.459 1.00 74.25 71 ALA A O 1
ATOM 562 N N . GLU A 1 72 ? -11.863 10.061 11.413 1.00 69.56 72 GLU A N 1
ATOM 563 C CA . GLU A 1 72 ? -11.669 10.055 12.875 1.00 69.56 72 GLU A CA 1
ATOM 564 C C . GLU A 1 72 ? -12.175 11.331 13.573 1.00 69.56 72 GLU A C 1
ATOM 566 O O . GLU A 1 72 ? -12.308 11.347 14.792 1.00 69.56 72 GLU A O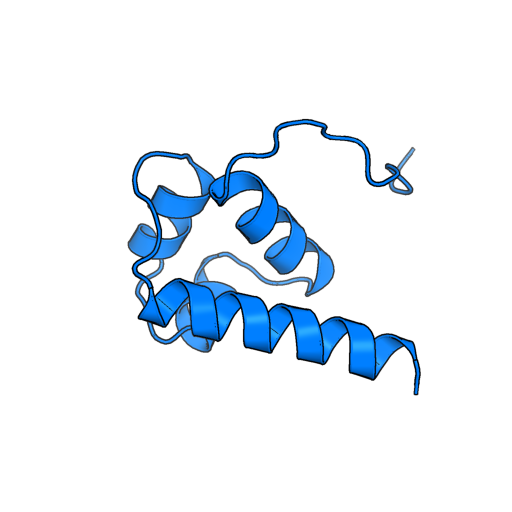 1
ATOM 571 N N . GLN A 1 73 ? -12.420 12.404 12.816 1.00 58.84 73 GLN A N 1
ATOM 572 C CA . GLN A 1 73 ? -12.787 13.732 13.333 1.00 58.84 73 GLN A CA 1
ATOM 573 C C . GLN A 1 73 ? -14.272 14.076 13.120 1.00 58.84 73 GLN A C 1
ATOM 575 O O . GLN A 1 73 ? -14.683 15.200 13.408 1.00 58.84 73 GLN A O 1
ATOM 580 N N . ALA A 1 74 ? -15.049 13.142 12.565 1.00 53.56 74 ALA A N 1
ATOM 581 C CA . ALA A 1 74 ? -16.484 13.260 12.312 1.00 53.56 74 ALA A CA 1
ATOM 582 C C . ALA A 1 74 ? -17.261 12.377 13.292 1.00 53.56 74 ALA A C 1
ATOM 584 O O . ALA A 1 74 ? -18.319 12.842 13.768 1.00 53.56 74 ALA A O 1
#

InterPro domains:
  IPR001387 Cro/C1-type, helix-turn-helix domain [PF01381] (18-63)
  IPR001387 Cro/C1-type, helix-turn-helix domain [PS50943] (18-61)
  IPR001387 Cro/C1-type, helix-turn-helix domain [SM00530] (17-71)
  IPR001387 Cro/C1-type, helix-turn-helix domain [cd00093] (15-69)
  IPR010982 Lambda repressor-like, DNA-binding domain superfamily [G3DSA:1.10.260.40] (16-74)
  IPR010982 Lambda repressor-like, DNA-binding domain superfamily [SSF47413] (13-63)
  IPR050807 Transcriptional regulator/dioxygenase, bacterial-type [PTHR46797] (11-61)

pLDDT: mean 84.67, std 18.93, range [37.81, 98.12]

Mean predicted aligned error: 6.98 Å

Secondary structure (DSSP, 8-state):
------S--TT--HHHHHHHHHHHTT--HHHHHHHHTS-HHHHHHHHTTS-PPPHHHHHHHHHHHHHHHHHHT-

Foldseek 3Di:
DDDPPDDDDDPDQQLCVLVVLCVLVVHDLQRSCVQLVHHSVVNVCSNVVVDPDDPSSVVSSVVSVVVSVVVVVD

Sequence (74 aa):
MTARKQMALEGTEIGERIRELRQALGLTQEQLAARLGVSFPTVNRWENKHAKPSPLAMEKIEALAKRLHKAEQA

Radius of gyration: 12.5 Å; Cα contacts (8 Å, |Δi|>4): 51; chains: 1; bounding box: 30×22×35 Å

Solvent-accessible surface area (backbone atoms only — not comparable to full-atom values): 4511 Å² total; per-residue (Å²): 142,83,85,84,81,70,97,75,63,92,82,68,52,71,19,52,55,53,47,50,55,33,55,77,69,72,45,54,59,55,56,48,12,57,74,70,73,50,53,43,71,57,44,53,29,22,48,67,69,74,42,78,74,51,73,71,54,46,52,51,52,52,53,52,53,54,51,50,60,56,63,78,74,110

Nearest PDB structures (foldseek):
  3jxc-assembly1_L  TM=9.363E-01  e=3.396E-03  Lederbergvirus P22
  2b5a-assembly1_A  TM=8.121E-01  e=8.780E-03  [Bacillus] caldolyticus
  8ezt-assembly1_D-2  TM=7.956E-01  e=1.181E-02  Legionella pneumophila
  3eus-assembly1_B  TM=7.926E-01  e=1.687E-02  Ruegeria pomeroyi
  3f51-assembly1_A  TM=8.915E-01  e=3.439E-02  Corynebacterium glutamicum